Protein AF-A0A7C9GHJ6-F1 (afdb_monomer)

Structure (mmCIF, N/CA/C/O backbone):
data_AF-A0A7C9GHJ6-F1
#
_entry.id   AF-A0A7C9GHJ6-F1
#
loop_
_atom_site.group_PDB
_atom_site.id
_atom_site.type_symbol
_atom_site.label_atom_id
_atom_site.label_alt_id
_atom_site.label_comp_id
_atom_site.label_asym_id
_atom_site.label_entity_id
_atom_site.label_seq_id
_atom_site.pdbx_PDB_ins_code
_atom_site.Cartn_x
_atom_site.Cartn_y
_atom_site.Cartn_z
_atom_site.occupancy
_atom_site.B_iso_or_equiv
_atom_site.auth_seq_id
_atom_site.auth_comp_id
_atom_site.auth_asym_id
_atom_site.auth_atom_id
_atom_site.pdbx_PDB_model_num
ATOM 1 N N . MET A 1 1 ? -11.379 -21.169 12.958 1.00 43.91 1 MET A N 1
ATOM 2 C CA . MET A 1 1 ? -10.972 -19.923 13.651 1.00 43.91 1 MET A CA 1
ATOM 3 C C . MET A 1 1 ? -11.424 -18.742 12.804 1.00 43.91 1 MET A C 1
ATOM 5 O O . MET A 1 1 ? -10.973 -18.640 11.671 1.00 43.91 1 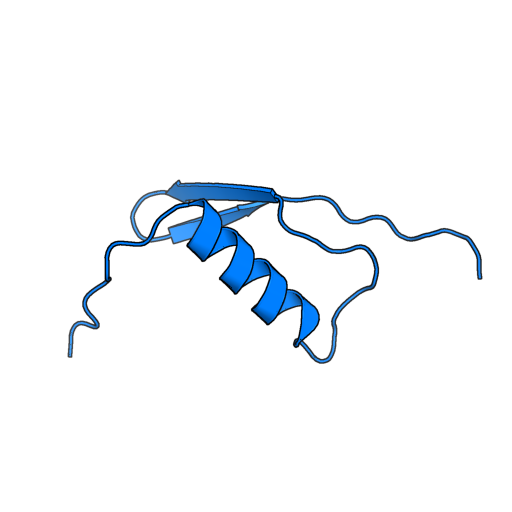MET A O 1
ATOM 9 N N . ARG A 1 2 ? -12.334 -17.884 13.286 1.00 53.97 2 ARG A N 1
ATOM 10 C CA . ARG A 1 2 ? -12.588 -16.598 12.616 1.00 53.97 2 ARG A CA 1
ATOM 11 C C . ARG A 1 2 ? -11.367 -15.714 12.879 1.00 53.97 2 ARG A C 1
ATOM 13 O O . ARG A 1 2 ? -11.111 -15.383 14.033 1.00 53.97 2 ARG A O 1
ATOM 20 N N . LYS A 1 3 ? -10.580 -15.397 11.848 1.00 68.75 3 LYS A N 1
ATOM 21 C CA . LYS A 1 3 ? -9.555 -14.349 11.953 1.00 68.75 3 LYS A CA 1
ATOM 22 C C . LYS A 1 3 ? -10.303 -13.038 12.200 1.00 68.75 3 LYS A C 1
ATOM 24 O O . LYS A 1 3 ? -11.026 -12.584 11.321 1.00 68.75 3 LYS A O 1
ATOM 29 N N . GLY A 1 4 ? -10.209 -12.499 13.412 1.00 78.94 4 GLY A N 1
ATOM 30 C CA . GLY A 1 4 ? -10.743 -11.173 13.712 1.00 78.94 4 GLY A CA 1
ATOM 31 C C . GLY A 1 4 ? -9.973 -10.114 12.926 1.00 78.94 4 GLY A C 1
ATOM 32 O O . GLY A 1 4 ? -8.763 -10.241 12.740 1.00 78.94 4 GLY A O 1
ATOM 33 N N . THR A 1 5 ? -10.667 -9.092 12.439 1.00 83.19 5 THR A N 1
ATOM 34 C CA . THR A 1 5 ? -10.041 -7.912 11.837 1.00 83.19 5 THR A CA 1
ATOM 35 C C . THR A 1 5 ? -9.694 -6.906 12.927 1.00 83.19 5 THR A C 1
ATOM 37 O O . THR A 1 5 ? -10.485 -6.689 13.845 1.00 83.19 5 THR A O 1
ATOM 40 N N . THR A 1 6 ? -8.542 -6.254 12.808 1.00 85.69 6 THR A N 1
ATOM 41 C CA . THR A 1 6 ? -8.154 -5.156 13.702 1.00 85.69 6 THR A CA 1
ATOM 42 C C . THR A 1 6 ? -8.435 -3.826 13.016 1.00 85.69 6 THR A C 1
ATOM 44 O O . THR A 1 6 ? -8.160 -3.681 11.825 1.00 85.69 6 THR A O 1
ATOM 47 N N . SER A 1 7 ? -8.956 -2.852 13.766 1.00 90.12 7 SER A N 1
ATOM 48 C CA . SER A 1 7 ? -9.071 -1.479 13.269 1.00 90.12 7 SER A CA 1
ATOM 49 C C . SER A 1 7 ? -7.687 -0.929 12.921 1.00 90.12 7 SER A C 1
ATOM 51 O O . SER A 1 7 ? -6.721 -1.127 13.661 1.00 90.12 7 SER A O 1
ATOM 53 N N . ILE A 1 8 ? -7.590 -0.250 11.786 1.00 93.56 8 ILE A N 1
ATOM 54 C CA . ILE A 1 8 ? -6.359 0.348 11.283 1.00 93.56 8 ILE A CA 1
ATOM 55 C C 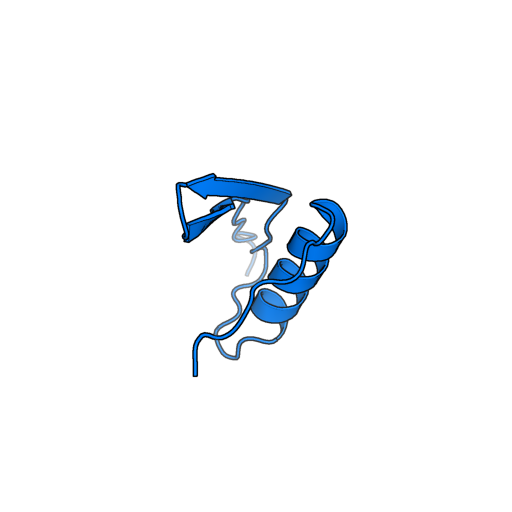. ILE A 1 8 ? -6.702 1.674 10.615 1.00 93.56 8 ILE A C 1
ATOM 57 O O . ILE A 1 8 ? -7.744 1.802 9.970 1.00 93.56 8 ILE A O 1
ATOM 61 N N . LYS A 1 9 ? -5.834 2.674 10.780 1.00 95.69 9 LYS A N 1
ATOM 62 C CA . LYS A 1 9 ? -6.007 3.954 10.093 1.00 95.69 9 LYS A CA 1
ATOM 63 C C . LYS A 1 9 ? -5.778 3.788 8.593 1.00 95.69 9 LYS A C 1
ATOM 65 O O . LYS A 1 9 ? -4.979 2.951 8.167 1.00 95.69 9 LYS A O 1
ATOM 70 N N . ARG A 1 10 ? -6.454 4.616 7.798 1.00 95.19 10 ARG A N 1
ATOM 71 C CA . ARG A 1 10 ? -6.374 4.600 6.332 1.00 95.19 10 ARG A CA 1
ATOM 72 C C . ARG A 1 10 ? -4.930 4.716 5.844 1.00 95.19 10 ARG A C 1
ATOM 74 O O . ARG A 1 10 ? -4.505 3.934 5.003 1.00 95.19 10 ARG A O 1
ATOM 81 N N . GLU A 1 11 ? -4.177 5.647 6.412 1.00 96.50 11 GLU A N 1
ATOM 82 C CA . GLU A 1 11 ? -2.803 5.958 6.019 1.00 96.50 11 GLU A CA 1
ATOM 83 C C . GLU A 1 11 ? -1.887 4.758 6.284 1.00 96.50 11 GLU A C 1
ATOM 85 O O . GLU A 1 11 ? -1.150 4.318 5.408 1.00 96.50 11 GLU A O 1
ATOM 90 N N . GLN A 1 12 ? -2.030 4.133 7.456 1.00 96.88 12 GLN A N 1
ATOM 91 C CA . GLN A 1 12 ? -1.268 2.936 7.825 1.00 96.88 12 GLN A CA 1
ATOM 92 C C . GLN A 1 12 ? -1.600 1.731 6.933 1.00 96.88 12 GLN A C 1
ATOM 94 O O . GLN A 1 12 ? -0.752 0.866 6.698 1.00 96.88 12 GLN A O 1
ATOM 99 N N . LEU A 1 13 ? -2.844 1.639 6.457 1.00 95.62 13 LEU A N 1
ATOM 100 C CA . LEU A 1 13 ? -3.268 0.594 5.532 1.00 95.62 13 LEU A CA 1
ATO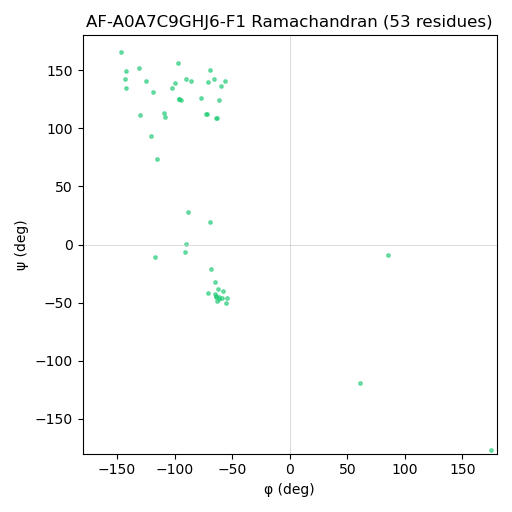M 101 C C . LEU A 1 13 ? -2.663 0.807 4.137 1.00 95.62 13 LEU A C 1
ATOM 103 O O . LEU A 1 13 ? -2.175 -0.153 3.542 1.00 95.62 13 LEU A O 1
ATOM 107 N N . LEU A 1 14 ? -2.630 2.052 3.655 1.00 96.94 14 LEU A N 1
ATOM 108 C CA . LEU A 1 14 ? -1.979 2.429 2.397 1.00 96.94 14 LEU A CA 1
ATOM 109 C C . LEU A 1 14 ? -0.461 2.212 2.446 1.00 96.94 14 LEU A C 1
ATOM 111 O O . LEU A 1 14 ? 0.104 1.652 1.509 1.00 96.94 14 LEU A O 1
ATOM 115 N N . GLU A 1 15 ? 0.205 2.571 3.545 1.00 97.00 15 GLU A N 1
ATOM 116 C CA . GLU A 1 15 ? 1.635 2.295 3.752 1.00 97.00 15 GLU A CA 1
ATOM 117 C C . GLU A 1 15 ? 1.934 0.793 3.683 1.00 97.00 15 GLU A C 1
ATOM 119 O O . GLU A 1 15 ? 2.866 0.357 3.001 1.00 97.00 15 GLU A O 1
ATOM 124 N N . LYS A 1 16 ? 1.115 -0.026 4.357 1.00 95.81 16 LYS A N 1
ATOM 125 C CA . LYS A 1 16 ? 1.240 -1.488 4.303 1.00 95.81 16 LYS A CA 1
ATOM 126 C C . LYS A 1 16 ? 1.037 -2.019 2.889 1.00 95.81 16 LYS A C 1
ATOM 128 O O . LYS A 1 16 ? 1.821 -2.867 2.470 1.00 95.81 16 LYS A O 1
ATOM 133 N N . ALA A 1 17 ? 0.018 -1.541 2.176 1.00 95.81 17 ALA A N 1
ATOM 134 C CA . ALA A 1 17 ? -0.279 -1.976 0.816 1.00 95.81 17 ALA A CA 1
ATOM 135 C C . ALA A 1 17 ? 0.864 -1.631 -0.150 1.00 95.81 17 ALA A C 1
ATOM 137 O O . ALA A 1 17 ? 1.374 -2.524 -0.820 1.00 95.81 17 ALA A O 1
ATOM 138 N N . ASN A 1 18 ? 1.351 -0.386 -0.133 1.00 95.62 18 ASN A N 1
ATOM 139 C CA . ASN A 1 18 ? 2.507 0.032 -0.932 1.00 95.62 18 ASN A CA 1
ATOM 140 C C . ASN A 1 18 ? 3.757 -0.797 -0.626 1.00 95.62 18 ASN A C 1
ATOM 142 O O . ASN A 1 18 ? 4.496 -1.167 -1.536 1.00 95.62 18 ASN A O 1
ATOM 146 N N . ARG A 1 19 ? 3.999 -1.121 0.649 1.00 96.12 19 ARG A N 1
ATOM 147 C CA . ARG A 1 19 ? 5.132 -1.970 1.028 1.00 96.12 19 ARG A CA 1
ATOM 148 C C . ARG A 1 19 ? 5.005 -3.382 0.459 1.00 96.12 19 ARG A C 1
ATOM 150 O O . ARG A 1 19 ? 5.989 -3.892 -0.055 1.00 96.12 19 ARG A O 1
ATOM 157 N N . ILE A 1 20 ? 3.823 -3.997 0.547 1.00 94.75 20 ILE A N 1
ATOM 158 C CA . ILE A 1 20 ? 3.573 -5.340 -0.003 1.00 94.75 20 ILE A CA 1
ATOM 159 C C . ILE A 1 20 ? 3.776 -5.338 -1.519 1.00 94.75 20 ILE A C 1
ATOM 161 O O . ILE A 1 20 ? 4.477 -6.200 -2.033 1.00 94.75 20 ILE A O 1
ATOM 165 N N . ILE A 1 21 ? 3.216 -4.342 -2.211 1.00 92.00 21 ILE A N 1
ATOM 166 C CA . ILE A 1 21 ? 3.353 -4.172 -3.660 1.00 92.00 21 ILE A CA 1
ATOM 167 C C . ILE A 1 21 ? 4.831 -4.108 -4.069 1.00 92.00 21 ILE A C 1
ATOM 169 O O . ILE A 1 21 ? 5.252 -4.869 -4.930 1.00 92.00 21 ILE A O 1
ATOM 173 N N . ARG A 1 22 ? 5.632 -3.261 -3.410 1.00 92.38 22 ARG A N 1
ATOM 174 C CA . ARG A 1 22 ? 7.067 -3.088 -3.712 1.00 92.38 22 ARG A CA 1
ATOM 175 C C . ARG A 1 22 ? 7.934 -4.302 -3.376 1.00 92.38 22 ARG A C 1
ATOM 177 O O . ARG A 1 22 ? 9.057 -4.390 -3.853 1.00 92.38 22 ARG A O 1
ATOM 184 N N . GLN A 1 23 ? 7.460 -5.179 -2.494 1.00 95.06 23 GLN A N 1
ATOM 185 C CA . GLN A 1 23 ? 8.160 -6.404 -2.098 1.00 95.06 23 GLN A CA 1
ATOM 186 C C . GLN A 1 23 ? 7.776 -7.608 -2.962 1.00 95.06 23 GLN A C 1
ATOM 188 O O . GLN A 1 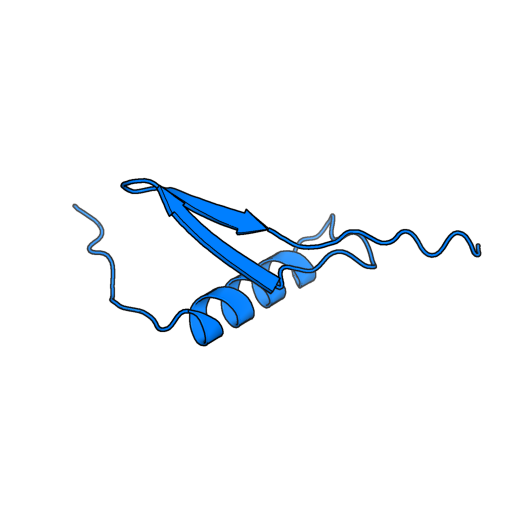23 ? 8.349 -8.679 -2.779 1.00 95.06 23 GLN A O 1
ATOM 193 N N . HIS A 1 24 ? 6.795 -7.459 -3.854 1.00 94.00 24 HIS A N 1
ATOM 194 C CA . HIS A 1 24 ? 6.385 -8.524 -4.754 1.00 94.00 24 HIS A CA 1
ATOM 195 C C . HIS A 1 24 ? 7.461 -8.756 -5.823 1.00 94.00 24 HIS A C 1
ATOM 197 O O . HIS A 1 24 ? 8.04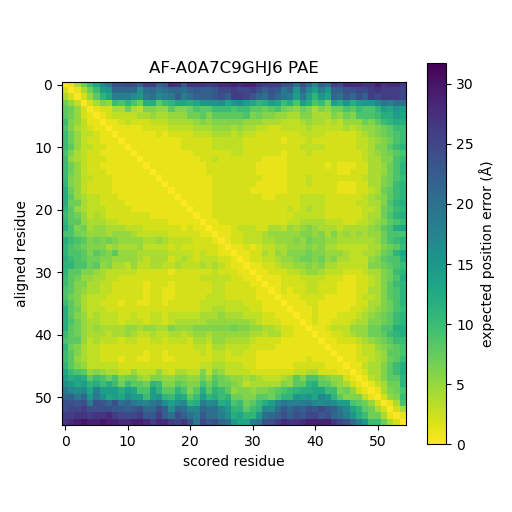0 -7.799 -6.330 1.00 94.00 24 HIS A O 1
ATOM 203 N N . GLU A 1 25 ? 7.723 -10.016 -6.168 1.00 91.81 25 GLU A N 1
ATOM 204 C CA . GLU A 1 25 ? 8.767 -10.381 -7.140 1.00 91.81 25 GLU A CA 1
ATOM 205 C C . GLU A 1 25 ? 8.470 -9.800 -8.531 1.00 91.81 25 GLU A C 1
ATOM 207 O O . GLU A 1 25 ? 9.360 -9.263 -9.180 1.00 91.81 25 GLU A O 1
ATOM 212 N N . ASP A 1 26 ? 7.194 -9.791 -8.920 1.00 91.00 26 ASP A N 1
ATOM 213 C CA . ASP A 1 26 ? 6.704 -9.170 -10.159 1.00 91.00 26 ASP A CA 1
ATOM 214 C C . ASP A 1 26 ? 6.344 -7.680 -9.991 1.00 91.00 26 ASP A C 1
ATOM 216 O O . ASP A 1 26 ? 5.417 -7.178 -10.632 1.00 91.00 26 ASP A O 1
ATOM 220 N N . PHE A 1 27 ? 6.987 -6.968 -9.060 1.00 89.12 27 PHE A N 1
ATOM 221 C CA . PHE A 1 27 ? 6.729 -5.541 -8.892 1.00 89.12 27 PHE A CA 1
ATOM 222 C C . PHE A 1 27 ? 7.090 -4.782 -10.171 1.00 89.12 27 PHE A C 1
ATOM 224 O O . PHE A 1 27 ? 8.231 -4.813 -10.631 1.00 89.12 27 PHE A O 1
ATOM 231 N N . ILE A 1 28 ? 6.118 -4.045 -10.706 1.00 86.62 28 ILE A N 1
ATOM 232 C CA . ILE A 1 28 ? 6.332 -3.180 -11.859 1.00 86.62 28 ILE A CA 1
ATOM 233 C C . ILE A 1 28 ? 6.642 -1.769 -11.363 1.00 86.62 28 ILE A C 1
ATOM 235 O O . ILE A 1 28 ? 5.874 -1.179 -10.595 1.00 86.62 28 ILE A O 1
ATOM 239 N N . GLN A 1 29 ? 7.779 -1.229 -11.802 1.00 86.31 29 GLN A N 1
ATOM 240 C CA . GLN A 1 29 ? 8.206 0.120 -11.447 1.00 86.31 29 GLN A CA 1
ATOM 241 C C . GLN A 1 29 ? 7.130 1.148 -11.822 1.00 86.31 29 GLN A C 1
ATOM 243 O O . GLN A 1 29 ? 6.453 1.018 -12.836 1.00 86.31 29 GLN A O 1
ATOM 248 N N . GLY A 1 30 ? 6.945 2.147 -10.957 1.00 85.88 30 GLY A N 1
ATOM 249 C CA . GLY A 1 30 ? 5.909 3.169 -11.121 1.00 85.88 30 GLY A CA 1
ATOM 250 C C . GLY A 1 30 ? 4.534 2.781 -10.572 1.00 85.88 30 GLY A C 1
ATOM 251 O O . GLY A 1 30 ? 3.679 3.654 -10.459 1.00 85.88 30 GLY A O 1
ATOM 252 N N . MET A 1 31 ? 4.315 1.527 -10.157 1.00 90.31 31 MET A N 1
ATOM 253 C CA . MET A 1 31 ? 3.073 1.133 -9.490 1.00 90.31 31 MET A CA 1
ATOM 254 C C . MET A 1 31 ? 3.053 1.600 -8.027 1.00 90.31 31 MET A C 1
ATOM 256 O O . MET A 1 31 ? 3.946 1.275 -7.236 1.00 90.31 31 MET A O 1
ATOM 260 N N . TYR A 1 32 ? 2.007 2.325 -7.636 1.00 92.81 32 TYR A N 1
ATOM 261 C CA . TYR A 1 32 ? 1.742 2.671 -6.239 1.00 92.81 32 TYR A CA 1
ATOM 262 C C . TYR A 1 32 ? 0.239 2.734 -5.959 1.00 92.81 32 TYR A C 1
ATOM 264 O O . TYR A 1 32 ? -0.579 2.749 -6.872 1.00 92.81 32 TYR A O 1
ATOM 272 N N . VAL A 1 33 ? -0.131 2.750 -4.678 1.00 95.62 33 VAL A N 1
ATOM 273 C CA . VAL A 1 33 ? -1.521 2.951 -4.240 1.00 95.62 33 VAL A CA 1
ATOM 274 C C . V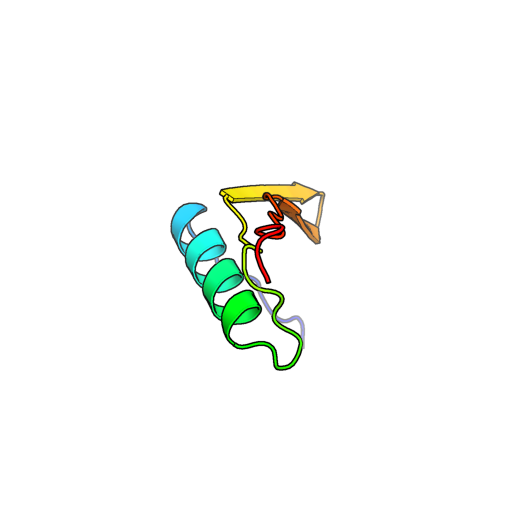AL A 1 33 ? -1.626 4.211 -3.392 1.00 95.62 33 VAL A C 1
ATOM 276 O O . VAL A 1 33 ? -0.840 4.404 -2.465 1.00 95.62 33 VAL A O 1
ATOM 279 N N . ASP A 1 34 ? -2.593 5.067 -3.686 1.00 96.12 34 ASP A N 1
ATOM 280 C CA . ASP A 1 34 ? -2.860 6.310 -2.949 1.00 96.12 34 ASP A CA 1
ATOM 281 C C . ASP A 1 34 ? -4.238 6.322 -2.284 1.00 96.12 34 ASP A C 1
ATOM 283 O O . ASP A 1 34 ? -4.510 7.155 -1.417 1.00 96.12 34 ASP A O 1
ATOM 287 N N . ASP A 1 35 ? -5.089 5.356 -2.623 1.00 96.94 35 ASP A N 1
ATOM 288 C CA . ASP A 1 35 ? -6.463 5.344 -2.177 1.00 96.94 35 ASP A CA 1
ATOM 289 C C . ASP A 1 35 ? -6.962 3.933 -1.842 1.00 96.94 35 ASP A C 1
ATOM 291 O O . ASP A 1 35 ? -6.515 2.915 -2.374 1.00 96.94 35 ASP A O 1
ATOM 295 N N . VAL A 1 36 ? -7.892 3.862 -0.889 1.00 96.56 36 VAL A N 1
ATOM 296 C CA . VAL A 1 36 ? -8.504 2.609 -0.445 1.00 96.56 36 VAL A CA 1
ATOM 297 C C . VAL A 1 36 ? -9.984 2.804 -0.137 1.00 96.56 36 VAL A C 1
ATOM 299 O O . VAL A 1 36 ? -10.389 3.745 0.547 1.00 96.56 36 VAL A O 1
ATOM 302 N N . ALA A 1 37 ? -10.822 1.892 -0.608 1.00 95.50 37 ALA A N 1
ATOM 303 C CA . ALA A 1 37 ? -12.241 1.856 -0.285 1.00 95.50 37 ALA A CA 1
ATOM 304 C C . ALA A 1 37 ? -12.610 0.491 0.293 1.00 95.50 37 ALA A C 1
ATOM 306 O O . ALA A 1 37 ? -12.151 -0.541 -0.190 1.00 95.50 37 ALA A O 1
ATOM 307 N N . GLN A 1 38 ? -13.472 0.480 1.306 1.00 93.12 38 GLN A N 1
ATOM 308 C CA . GLN A 1 38 ? -14.032 -0.754 1.840 1.00 93.12 38 GLN A CA 1
ATOM 309 C C . GLN A 1 38 ? -15.400 -1.013 1.203 1.00 93.12 38 GLN A C 1
ATOM 311 O O . GLN A 1 38 ? -16.288 -0.162 1.248 1.00 93.12 38 GLN A O 1
ATOM 316 N N . LYS A 1 39 ? -15.569 -2.195 0.609 1.00 94.75 39 LYS A N 1
ATOM 317 C CA . LYS A 1 39 ? -16.830 -2.684 0.044 1.00 94.75 39 LYS A CA 1
ATOM 318 C C . LYS A 1 39 ? -17.208 -3.979 0.759 1.00 94.75 39 LYS A C 1
ATOM 320 O O . LYS A 1 39 ? -16.746 -5.057 0.390 1.00 94.75 39 LYS A O 1
ATOM 325 N N . GLY A 1 40 ? -18.014 -3.857 1.814 1.00 90.12 40 GLY A N 1
ATOM 326 C CA . GLY A 1 40 ? -18.302 -4.969 2.722 1.00 90.12 40 GLY A CA 1
ATOM 327 C C . GLY A 1 40 ? -17.020 -5.461 3.396 1.00 90.12 40 GLY A C 1
ATOM 328 O O . GLY A 1 40 ? -16.326 -4.683 4.050 1.00 90.12 40 GLY A O 1
ATOM 329 N N . ASP A 1 41 ? -16.680 -6.728 3.175 1.00 88.69 41 ASP A N 1
ATOM 330 C CA . ASP A 1 41 ? -15.476 -7.358 3.732 1.00 88.69 41 ASP A CA 1
ATOM 331 C C . ASP A 1 41 ? -14.240 -7.232 2.820 1.00 88.69 41 ASP A C 1
ATOM 333 O O . ASP A 1 41 ? -13.164 -7.728 3.155 1.00 88.69 41 ASP A O 1
ATOM 337 N N . MET A 1 42 ? -14.372 -6.580 1.659 1.00 91.50 42 MET A N 1
ATOM 338 C CA . MET A 1 42 ? -13.288 -6.418 0.691 1.00 91.50 42 MET A CA 1
ATOM 339 C C . MET A 1 42 ? -12.679 -5.015 0.760 1.00 91.50 42 MET A C 1
ATOM 341 O O . MET A 1 42 ? -13.391 -4.009 0.770 1.00 91.50 42 MET A O 1
ATOM 345 N N . LEU A 1 43 ? -11.347 -4.949 0.750 1.00 93.62 43 LEU A N 1
ATOM 346 C CA . LEU A 1 43 ? -10.593 -3.712 0.566 1.00 93.62 43 LEU A CA 1
ATOM 347 C C . LEU A 1 43 ? -10.209 -3.577 -0.907 1.00 93.62 43 LEU A C 1
ATOM 349 O O . LEU A 1 43 ? -9.594 -4.474 -1.476 1.00 93.62 43 LEU A O 1
ATOM 353 N N . VAL A 1 44 ? -10.575 -2.452 -1.510 1.00 95.94 44 VAL A N 1
ATOM 354 C CA . VAL A 1 44 ? -10.245 -2.103 -2.891 1.00 95.94 44 VAL A CA 1
ATOM 355 C C . VAL A 1 44 ? -9.215 -0.987 -2.854 1.00 95.94 44 VAL A C 1
ATOM 357 O O . VAL A 1 44 ? -9.543 0.133 -2.464 1.00 95.94 44 VAL A O 1
ATOM 360 N N . PHE A 1 45 ? -7.983 -1.302 -3.239 1.00 95.19 45 PHE A N 1
ATOM 361 C CA . PHE A 1 45 ? -6.905 -0.326 -3.371 1.00 95.19 45 PHE A CA 1
ATOM 362 C C . PHE A 1 45 ? -6.893 0.252 -4.783 1.00 95.19 45 PHE A C 1
ATOM 364 O O . PHE A 1 45 ? -7.168 -0.460 -5.750 1.00 95.19 45 PHE A O 1
ATOM 371 N N . ARG A 1 46 ? -6.604 1.545 -4.883 1.00 95.19 46 ARG A N 1
ATOM 372 C CA . ARG A 1 46 ? -6.487 2.289 -6.135 1.00 95.19 46 ARG A CA 1
ATOM 373 C C . ARG A 1 46 ? -5.194 3.091 -6.113 1.00 95.19 46 ARG A C 1
ATOM 375 O O . ARG A 1 46 ? -4.704 3.458 -5.045 1.00 95.19 46 ARG A O 1
ATOM 382 N N . GLY A 1 47 ? -4.663 3.324 -7.296 1.00 91.50 47 GLY A N 1
ATOM 383 C CA . GLY A 1 47 ? -3.526 4.190 -7.524 1.00 91.50 47 GLY A CA 1
ATOM 384 C C . GLY A 1 47 ? -3.110 4.115 -8.976 1.00 91.50 47 GLY A C 1
ATOM 385 O O . GLY A 1 47 ? -3.760 3.448 -9.787 1.00 91.50 47 GLY A O 1
ATOM 386 N N . GLU A 1 48 ? -2.038 4.824 -9.276 1.00 85.81 48 GLU A N 1
ATOM 387 C CA . GLU A 1 48 ? -1.562 4.995 -10.633 1.00 85.81 48 GLU A CA 1
ATOM 388 C C . GLU A 1 48 ? -0.449 4.002 -10.960 1.00 85.81 48 GLU A C 1
ATOM 390 O O . GLU A 1 48 ? 0.272 3.481 -10.099 1.00 85.81 48 GLU A O 1
ATOM 395 N N . PHE A 1 49 ? -0.324 3.755 -12.256 1.00 78.56 49 PHE A N 1
ATOM 396 C CA . PHE A 1 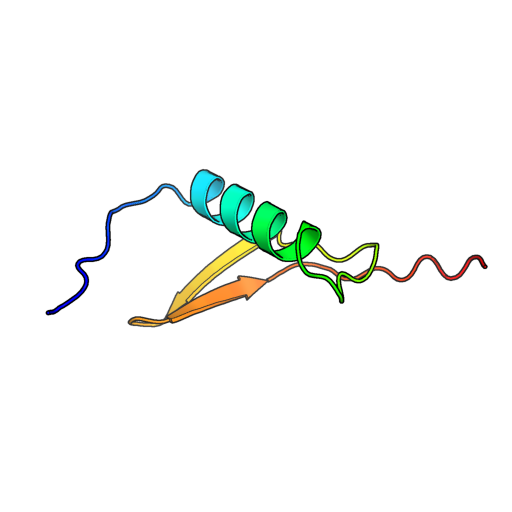49 ? 0.760 3.001 -12.841 1.00 78.56 49 PHE A CA 1
ATOM 397 C C . PHE A 1 49 ? 1.327 3.820 -13.993 1.00 78.56 49 PHE A C 1
ATOM 399 O O . PHE A 1 49 ? 0.666 4.011 -15.013 1.00 78.56 49 PHE A O 1
ATOM 406 N N . SER A 1 50 ? 2.548 4.312 -13.817 1.00 69.69 50 SER A N 1
ATOM 407 C CA . SER A 1 50 ? 3.287 4.997 -14.872 1.00 69.69 50 SER A CA 1
ATOM 408 C C . SER A 1 50 ? 4.434 4.109 -15.328 1.00 69.69 50 SER A C 1
ATOM 410 O O . SER A 1 50 ? 5.376 3.880 -14.573 1.00 69.69 50 SER A O 1
ATOM 412 N N . LEU A 1 51 ? 4.356 3.627 -16.566 1.00 65.50 51 LEU A N 1
ATOM 413 C CA . LEU A 1 51 ? 5.542 3.186 -17.289 1.00 65.50 51 LEU A CA 1
ATOM 414 C C . LEU A 1 51 ? 6.302 4.456 -17.664 1.00 65.50 51 LEU A C 1
ATOM 416 O O . LEU A 1 51 ? 5.795 5.248 -18.455 1.00 65.50 51 LEU A O 1
ATOM 420 N N . ASP A 1 52 ? 7.479 4.686 -17.085 1.00 63.97 52 ASP A N 1
ATOM 421 C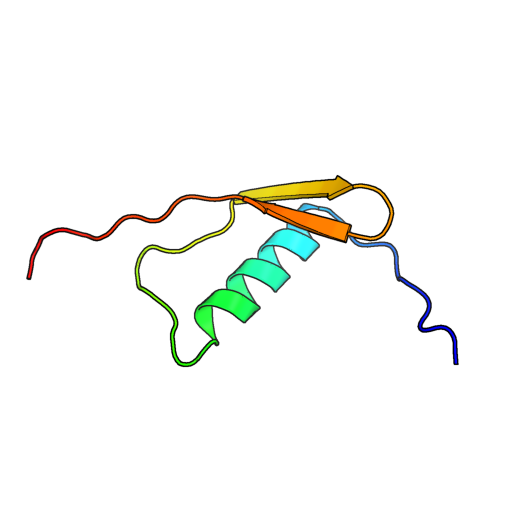 CA . ASP A 1 52 ? 8.407 5.627 -17.710 1.00 63.97 52 ASP A CA 1
ATOM 422 C C . ASP A 1 52 ? 8.762 5.023 -19.078 1.00 63.97 52 ASP A C 1
ATOM 424 O O . ASP A 1 52 ? 9.429 3.996 -19.148 1.00 63.97 52 ASP A O 1
ATOM 428 N N . GLU A 1 53 ? 8.275 5.623 -20.167 1.00 57.16 53 GLU A N 1
ATOM 429 C CA . GLU A 1 53 ? 8.484 5.171 -21.558 1.00 57.16 53 GLU A CA 1
ATOM 430 C C . GLU A 1 53 ? 9.944 5.335 -22.045 1.00 57.16 53 GLU A C 1
ATOM 432 O O . GLU A 1 53 ? 10.205 5.353 -23.245 1.00 57.16 53 GLU A O 1
ATOM 437 N N . ASN A 1 54 ? 10.908 5.472 -21.131 1.00 56.97 54 ASN A N 1
ATOM 438 C CA . ASN A 1 54 ? 12.306 5.760 -21.439 1.00 56.97 54 ASN A CA 1
ATOM 439 C C . ASN A 1 54 ? 13.228 4.596 -21.024 1.00 56.97 54 ASN A C 1
ATOM 441 O O . ASN A 1 54 ? 13.979 4.721 -20.057 1.00 56.97 54 ASN A O 1
ATOM 445 N N . GLU A 1 55 ? 13.197 3.497 -21.783 1.00 47.28 55 GLU A N 1
ATOM 446 C CA . GLU A 1 55 ? 14.365 2.620 -22.003 1.00 47.28 55 GLU A CA 1
ATOM 447 C C . GLU A 1 55 ? 14.656 2.501 -23.503 1.00 47.28 55 GLU A C 1
ATOM 449 O O . GLU A 1 55 ? 13.721 2.174 -24.270 1.00 47.28 55 GLU A O 1
#

InterPro domains:
  IPR019633 Protein of unknown function DUF2498 [PF10692] (5-54)
  IPR038191 YciN superfamily [G3DSA:3.30.300.360] (9-55)

Foldseek 3Di:
DPPDDDDDDFVVVQVVVQVVLVPDPPRDPQDGFDDWDDDPPDIDTDDDRDDPPDD

Mean predicted aligned error: 6.03 Å

Radius of gyration: 13.78 Å; Cα contacts (8 Å, |Δi|>4): 48; chains: 1; bounding box: 33×26×36 Å

Organism: NCBI:txid1004150

Solvent-accessible surface area (backbone atoms only — not comparable to full-atom values): 3688 Å² total; per-residue (Å²): 131,85,83,78,84,76,92,73,57,70,67,64,51,41,55,51,49,40,52,54,51,71,67,38,92,84,50,58,76,5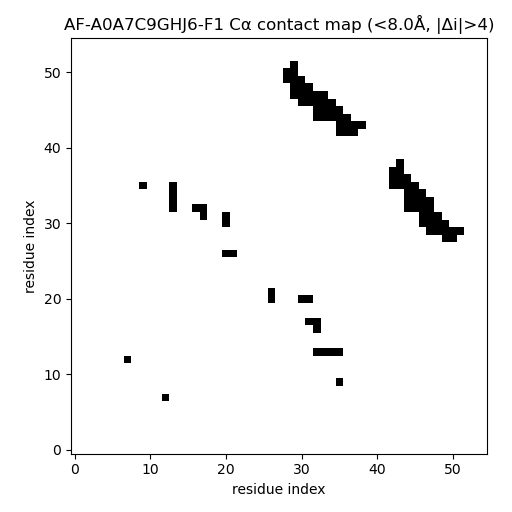8,59,50,51,82,45,74,46,76,59,87,95,42,79,48,75,38,60,57,73,47,75,76,89,81,126

Secondary structure (DSSP, 8-state):
---PPPP--HHHHHHHHHHHHHHSTTPPTTB---EEEEETTEEEEE--B------

Sequence (55 aa):
MRKGTTSIKREQLLEKANRIIRQHEDFIQGMYVDDVAQKGDMLVFRGEFSLDENE

pLDDT: mean 86.78, std 13.62, range [43.91, 97.0]